Protein AF-A0A963FN62-F1 (afdb_monomer_lite)

Secondary structure (DSSP, 8-state):
--HHHHHHHHHHHHHHHHHHHHHS-HHHHS--SSTTS--HHHHHHHHHHHHHIIIIIIIS---HHHHHHHHHH--PSSPPHHHHTTPPPHHHHHHHHHHHHHHHHHHHH-HHHH-S-HHHHS-----

Structure (mmCIF, N/CA/C/O backbone):
data_AF-A0A963FN62-F1
#
_entry.id   AF-A0A963FN62-F1
#
loop_
_atom_site.group_PDB
_atom_site.id
_atom_site.type_symbol
_atom_site.label_atom_id
_atom_site.label_alt_id
_atom_site.label_comp_id
_atom_site.label_asym_id
_atom_site.label_entity_id
_atom_site.label_seq_id
_atom_site.pdbx_PDB_ins_code
_atom_site.Cartn_x
_atom_site.Cartn_y
_atom_site.Cartn_z
_atom_site.occupancy
_atom_site.B_iso_or_equiv
_atom_site.auth_seq_id
_atom_site.auth_comp_id
_atom_site.auth_asym_id
_atom_site.auth_atom_id
_atom_site.pdbx_PDB_model_num
ATOM 1 N N . MET A 1 1 ? -20.343 11.956 6.018 1.00 52.88 1 MET A N 1
ATOM 2 C CA . MET A 1 1 ? -20.27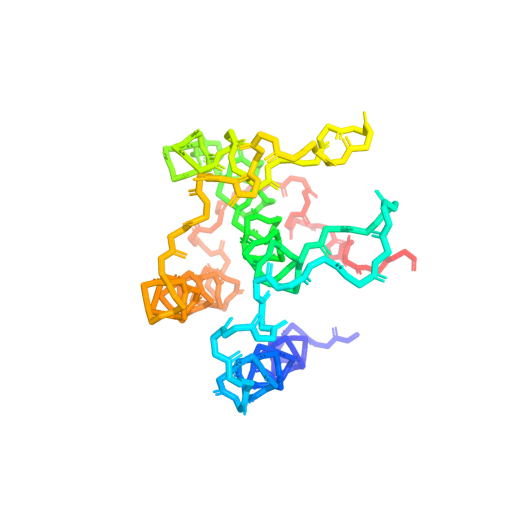4 10.638 5.350 1.00 52.88 1 MET A CA 1
ATOM 3 C C . MET A 1 1 ? -20.405 9.544 6.394 1.00 52.88 1 MET A C 1
ATOM 5 O O . MET A 1 1 ? -19.915 9.733 7.499 1.00 52.88 1 MET A O 1
ATOM 9 N N . ASN A 1 2 ? -21.115 8.456 6.087 1.00 68.31 2 ASN A N 1
ATOM 10 C CA . ASN A 1 2 ? -21.238 7.308 6.990 1.00 68.31 2 ASN A CA 1
ATOM 11 C C . ASN A 1 2 ? -19.991 6.413 6.846 1.00 68.31 2 ASN A C 1
ATOM 13 O O . ASN A 1 2 ? -19.493 6.259 5.732 1.00 68.31 2 ASN A O 1
ATOM 17 N N . ASN A 1 3 ? -19.502 5.810 7.934 1.00 78.69 3 ASN A N 1
ATOM 18 C CA . ASN A 1 3 ? -18.282 4.984 7.935 1.00 78.69 3 ASN A CA 1
ATOM 19 C C . ASN A 1 3 ? -18.375 3.819 6.925 1.00 78.69 3 ASN A C 1
ATOM 21 O O . ASN A 1 3 ? -17.417 3.485 6.240 1.00 78.69 3 ASN A O 1
ATOM 25 N N . HIS A 1 4 ? -19.579 3.270 6.745 1.00 84.00 4 HIS A N 1
ATOM 26 C CA . HIS A 1 4 ? -19.845 2.228 5.752 1.00 84.00 4 HIS A CA 1
ATOM 27 C C . HIS A 1 4 ? -19.672 2.700 4.295 1.00 84.00 4 HIS A C 1
ATOM 29 O O . HIS A 1 4 ? -19.193 1.941 3.460 1.00 84.00 4 HIS A O 1
ATOM 35 N N . THR A 1 5 ? -20.018 3.955 3.988 1.00 89.31 5 THR A N 1
ATOM 36 C CA . THR A 1 5 ? -19.834 4.528 2.644 1.00 89.31 5 THR A CA 1
ATOM 37 C C . THR A 1 5 ? -18.350 4.686 2.320 1.00 89.31 5 THR A C 1
ATOM 39 O O . THR A 1 5 ? -17.925 4.291 1.243 1.00 89.31 5 THR A O 1
ATOM 42 N N . LEU A 1 6 ? -17.557 5.177 3.278 1.00 89.88 6 LEU A N 1
ATOM 43 C CA . LEU A 1 6 ? -16.103 5.310 3.134 1.00 89.88 6 LEU A CA 1
ATOM 44 C C . LEU A 1 6 ? -15.408 3.957 2.930 1.00 89.88 6 LEU A C 1
ATOM 46 O O . LEU A 1 6 ? -14.514 3.845 2.098 1.00 89.88 6 LEU A O 1
ATOM 50 N N . LEU A 1 7 ? -15.838 2.921 3.656 1.00 92.50 7 LEU A N 1
ATOM 51 C CA . LEU A 1 7 ? -15.322 1.560 3.478 1.00 92.50 7 LEU A CA 1
ATOM 52 C C . LEU A 1 7 ? -15.627 1.004 2.084 1.00 92.50 7 LEU A C 1
ATOM 54 O O . LEU A 1 7 ? -14.759 0.393 1.464 1.00 92.50 7 LEU A O 1
ATOM 58 N N . ALA A 1 8 ? -16.842 1.235 1.579 1.00 93.88 8 ALA A N 1
ATOM 59 C CA . ALA A 1 8 ? -17.214 0.826 0.229 1.00 93.88 8 ALA A CA 1
ATOM 60 C C . ALA A 1 8 ? -1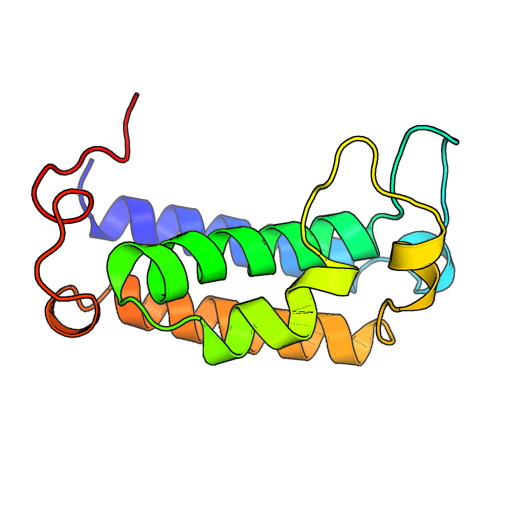6.395 1.576 -0.837 1.00 93.88 8 ALA A C 1
ATOM 62 O O . ALA A 1 8 ? -15.913 0.965 -1.786 1.00 93.88 8 ALA A O 1
ATOM 63 N N . GLU A 1 9 ? -16.192 2.885 -0.666 1.00 95.38 9 GLU A N 1
ATOM 64 C CA . GLU A 1 9 ? -15.352 3.697 -1.555 1.00 95.38 9 GLU A CA 1
ATOM 65 C C . GLU A 1 9 ? -13.895 3.219 -1.563 1.00 95.38 9 GLU A C 1
ATOM 67 O O . GLU A 1 9 ? -13.317 3.050 -2.636 1.00 95.38 9 GLU A O 1
ATOM 72 N N . LEU A 1 10 ? -13.317 2.938 -0.391 1.00 95.50 10 LEU A N 1
ATOM 73 C CA . LEU A 1 10 ? -11.957 2.410 -0.279 1.00 95.50 10 LEU A CA 1
ATOM 74 C C . LEU A 1 10 ? -11.825 1.040 -0.957 1.00 95.50 10 LEU A C 1
ATOM 76 O O . LEU A 1 10 ? -10.912 0.843 -1.755 1.00 95.50 10 LEU A O 1
ATOM 80 N N . SER A 1 11 ? -12.772 0.128 -0.714 1.00 96.75 11 SER A N 1
ATOM 81 C CA . SER A 1 11 ? -12.789 -1.192 -1.355 1.00 96.75 11 SER A CA 1
ATOM 82 C C . SER A 1 11 ? -12.884 -1.091 -2.884 1.00 96.75 11 SER A C 1
ATOM 84 O O . SER A 1 11 ? -12.175 -1.802 -3.596 1.00 96.75 11 SER A O 1
ATOM 86 N N . ASN A 1 12 ? -13.681 -0.155 -3.410 1.00 97.69 12 ASN A N 1
ATOM 87 C CA . ASN A 1 12 ? -13.741 0.104 -4.850 1.00 97.69 12 ASN A CA 1
ATOM 88 C C . ASN A 1 12 ? -12.399 0.624 -5.394 1.00 97.69 12 ASN A C 1
ATOM 90 O O . ASN A 1 12 ? -11.956 0.189 -6.456 1.00 97.69 12 ASN A O 1
ATOM 94 N N . ILE A 1 13 ? -11.724 1.523 -4.668 1.00 96.88 13 ILE A N 1
ATOM 95 C CA . ILE A 1 13 ? -10.396 2.030 -5.053 1.00 96.88 13 ILE A CA 1
A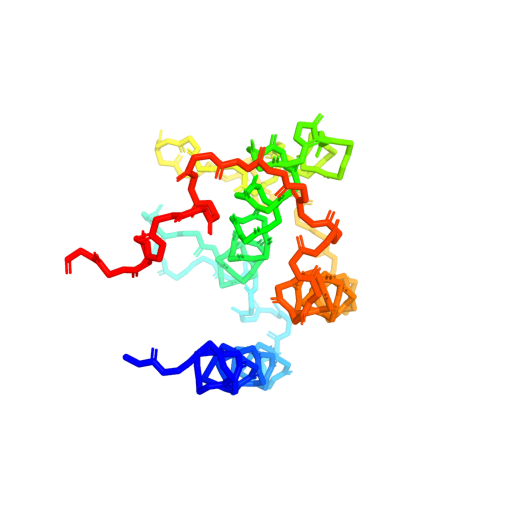TOM 96 C C . ILE A 1 13 ? -9.362 0.897 -5.067 1.00 96.88 13 ILE A C 1
ATOM 98 O O . ILE A 1 13 ? -8.585 0.805 -6.018 1.00 96.88 13 ILE A O 1
ATOM 102 N N . HIS A 1 14 ? -9.369 0.014 -4.064 1.00 97.69 14 HIS A N 1
ATOM 103 C CA . HIS A 1 14 ? -8.521 -1.183 -4.034 1.00 97.69 14 HIS A CA 1
ATOM 104 C C . HIS A 1 14 ? -8.750 -2.067 -5.259 1.00 97.69 14 HIS A C 1
ATOM 106 O O . HIS A 1 14 ? -7.795 -2.409 -5.952 1.00 97.69 14 HIS A O 1
ATOM 112 N N . GLN A 1 15 ? -10.010 -2.366 -5.592 1.00 97.75 15 GLN A N 1
ATOM 113 C CA . GLN A 1 15 ? -10.352 -3.158 -6.778 1.00 97.75 15 GLN A CA 1
ATOM 114 C C . GLN A 1 15 ? -9.838 -2.511 -8.068 1.00 97.75 15 GLN A C 1
ATOM 116 O O . GLN A 1 15 ? -9.220 -3.191 -8.886 1.00 97.75 15 GLN A O 1
ATOM 121 N N . MET A 1 16 ? -10.033 -1.201 -8.236 1.00 97.75 16 MET A N 1
ATOM 122 C CA . MET A 1 16 ? -9.540 -0.465 -9.404 1.00 97.75 16 MET A CA 1
ATOM 123 C C . MET A 1 16 ? -8.007 -0.483 -9.495 1.00 97.75 16 MET A C 1
ATOM 125 O O . MET A 1 16 ? -7.462 -0.686 -10.579 1.00 97.75 16 MET A O 1
ATOM 129 N N . LEU A 1 17 ? -7.307 -0.294 -8.370 1.00 96.81 17 LEU A N 1
ATOM 130 C CA . LEU A 1 17 ? -5.843 -0.366 -8.297 1.00 96.81 17 LEU A CA 1
ATOM 131 C C . LEU A 1 17 ? -5.329 -1.754 -8.686 1.00 96.81 17 LEU A C 1
ATOM 133 O O . LEU A 1 17 ? -4.396 -1.858 -9.482 1.00 96.81 17 LEU A O 1
ATOM 137 N N . ASN A 1 18 ? -5.951 -2.807 -8.155 1.00 97.75 18 ASN A N 1
ATOM 138 C CA . ASN A 1 18 ? -5.558 -4.186 -8.423 1.00 97.75 18 ASN A CA 1
ATOM 139 C C . ASN A 1 18 ? -5.805 -4.551 -9.886 1.00 97.75 18 ASN A C 1
ATOM 141 O O . ASN A 1 18 ? -4.893 -5.046 -10.532 1.00 97.75 18 ASN A O 1
ATOM 145 N N . GLN A 1 19 ? -6.979 -4.227 -10.437 1.00 97.56 19 GLN A N 1
ATOM 146 C CA . GLN A 1 19 ? -7.295 -4.471 -11.848 1.00 97.56 19 GLN A CA 1
ATOM 147 C C . GLN A 1 19 ? -6.329 -3.741 -12.784 1.00 97.56 19 GLN A C 1
ATOM 149 O O . GLN A 1 19 ? -5.840 -4.322 -13.754 1.00 97.56 19 GLN A O 1
ATOM 154 N N . LEU A 1 20 ? -6.019 -2.474 -12.483 1.00 96.06 20 LEU A N 1
ATOM 155 C CA . LEU A 1 20 ? -5.039 -1.711 -13.247 1.00 96.06 20 LEU A CA 1
ATOM 156 C C . LEU A 1 20 ? -3.679 -2.411 -13.217 1.00 96.06 20 LEU A C 1
ATOM 158 O O . LEU A 1 20 ? -3.105 -2.660 -14.274 1.00 96.06 20 LEU A O 1
ATOM 162 N N . PHE A 1 21 ? -3.175 -2.751 -12.030 1.00 97.00 21 PHE A N 1
ATOM 163 C CA . PHE A 1 21 ? -1.851 -3.350 -11.884 1.00 97.00 21 PHE A CA 1
ATOM 164 C C . PHE A 1 21 ? -1.771 -4.761 -12.485 1.00 97.00 21 PHE A C 1
ATOM 166 O O . PHE A 1 21 ? -0.812 -5.092 -13.184 1.00 97.00 21 PHE A O 1
ATOM 173 N N . GLU A 1 22 ? -2.801 -5.577 -12.277 1.00 97.19 22 GLU A N 1
ATOM 174 C CA . GLU A 1 22 ? -2.928 -6.926 -12.823 1.00 97.19 22 GLU A CA 1
ATOM 175 C C . GLU A 1 22 ? -2.950 -6.916 -14.356 1.00 97.19 22 GLU A C 1
ATOM 177 O O . GLU A 1 22 ? -2.289 -7.749 -14.975 1.00 97.19 22 GLU A O 1
ATOM 182 N N . SER A 1 23 ? -3.607 -5.932 -14.978 1.00 96.81 23 SER A N 1
ATOM 183 C CA . SER A 1 23 ? -3.690 -5.827 -16.442 1.00 96.81 23 SER A CA 1
ATOM 184 C C . SER A 1 23 ? -2.358 -5.510 -17.139 1.00 96.81 23 SER A C 1
ATOM 186 O O . SER A 1 23 ? -2.229 -5.727 -18.345 1.00 96.81 23 SER A O 1
ATOM 188 N N . LEU A 1 24 ? -1.357 -5.006 -16.408 1.00 95.75 24 LEU A N 1
ATOM 189 C CA . LEU A 1 24 ? -0.077 -4.597 -16.987 1.00 95.75 24 LEU A CA 1
ATOM 190 C C . LEU A 1 24 ? 0.856 -5.795 -17.216 1.00 95.75 24 LEU A C 1
ATOM 192 O O . LEU A 1 24 ? 1.018 -6.628 -16.319 1.00 95.75 24 LEU A O 1
ATOM 196 N N . PRO A 1 25 ? 1.575 -5.866 -18.348 1.00 96.69 25 PRO A N 1
ATOM 197 C CA . PRO A 1 25 ? 2.739 -6.738 -18.462 1.00 96.69 25 PRO A CA 1
ATOM 198 C C . PRO A 1 25 ? 3.759 -6.432 -17.356 1.00 96.69 25 PRO A C 1
ATOM 200 O O . PRO A 1 25 ? 3.994 -5.269 -17.028 1.00 96.69 25 PRO A O 1
ATOM 203 N N . GLU A 1 26 ? 4.408 -7.458 -16.796 1.00 95.50 26 GLU A N 1
ATOM 204 C CA . GLU A 1 26 ? 5.393 -7.263 -15.717 1.00 95.50 26 GLU A CA 1
ATOM 205 C C . GLU A 1 26 ? 6.526 -6.322 -16.146 1.00 95.50 26 GLU A C 1
ATOM 207 O O . GLU A 1 26 ? 6.897 -5.416 -15.408 1.00 95.50 26 GLU A O 1
ATOM 212 N N . VAL A 1 27 ? 7.003 -6.431 -17.386 1.00 95.25 27 VAL A N 1
ATOM 213 C CA . VAL A 1 27 ? 8.018 -5.508 -17.915 1.00 95.25 27 VAL A CA 1
ATOM 214 C C . VAL A 1 27 ? 7.592 -4.037 -17.819 1.00 95.25 27 VAL A C 1
ATOM 216 O O . VAL A 1 27 ? 8.417 -3.187 -17.488 1.00 95.25 27 VAL A O 1
ATOM 219 N N . ASP A 1 28 ? 6.313 -3.731 -18.037 1.00 95.94 28 ASP A N 1
ATOM 220 C CA . ASP A 1 28 ? 5.794 -2.363 -18.003 1.00 95.94 28 ASP A CA 1
ATOM 221 C C . ASP A 1 28 ? 5.543 -1.883 -16.573 1.00 95.94 28 ASP A C 1
ATOM 223 O O . ASP A 1 28 ? 5.766 -0.709 -16.272 1.00 95.94 28 ASP A O 1
ATOM 227 N N . ALA A 1 29 ? 5.147 -2.788 -15.673 1.00 95.19 29 ALA A N 1
ATOM 228 C CA . ALA A 1 29 ? 4.961 -2.488 -14.256 1.00 95.19 29 ALA A CA 1
ATOM 229 C C . ALA A 1 29 ? 6.277 -2.086 -13.558 1.00 95.19 29 ALA A C 1
ATOM 231 O O . ALA A 1 29 ? 6.266 -1.243 -12.658 1.00 95.19 29 ALA A O 1
ATOM 232 N N . TYR A 1 30 ? 7.411 -2.642 -13.995 1.00 94.88 30 TYR A N 1
ATOM 233 C CA . TYR A 1 30 ? 8.736 -2.415 -13.396 1.00 94.88 30 TYR A CA 1
ATOM 234 C C . TYR A 1 30 ? 9.588 -1.415 -14.188 1.00 94.88 30 TYR A C 1
ATOM 236 O O . TYR A 1 30 ? 10.701 -1.067 -13.781 1.00 94.88 30 TYR A O 1
ATOM 244 N N . ARG A 1 31 ? 9.068 -0.900 -15.307 1.00 92.69 31 ARG A N 1
ATOM 245 C CA . ARG A 1 31 ? 9.754 0.097 -16.126 1.00 92.69 31 ARG A CA 1
ATOM 246 C C . ARG A 1 31 ? 9.709 1.478 -15.479 1.00 92.69 31 ARG A C 1
ATOM 248 O O . ARG A 1 31 ? 8.659 1.977 -15.083 1.00 92.69 31 ARG A O 1
ATOM 255 N N . CYS A 1 32 ? 10.859 2.144 -15.461 1.00 90.81 32 CYS A N 1
ATOM 256 C CA . CYS A 1 32 ? 10.958 3.557 -15.101 1.00 90.81 32 CYS A CA 1
ATOM 257 C C . CYS A 1 32 ? 10.797 4.412 -16.364 1.00 90.81 32 CYS A C 1
ATOM 259 O O . CYS A 1 32 ? 11.688 4.444 -17.213 1.00 90.81 32 CYS A O 1
ATOM 261 N N . TYR A 1 33 ? 9.652 5.083 -16.506 1.00 88.00 33 TYR A N 1
ATOM 262 C CA . TYR A 1 33 ? 9.343 5.912 -17.681 1.00 88.00 33 TYR A CA 1
ATOM 263 C C . TYR A 1 33 ? 9.991 7.300 -17.639 1.00 88.00 33 TYR A C 1
ATOM 265 O O . TYR A 1 33 ? 10.203 7.910 -18.685 1.00 88.00 33 TYR A O 1
ATOM 273 N N . HIS A 1 34 ? 10.322 7.797 -16.446 1.00 88.06 34 HIS A N 1
ATOM 274 C CA . HIS A 1 34 ? 10.994 9.078 -16.258 1.00 88.06 34 HIS A CA 1
ATOM 275 C C . HIS A 1 34 ? 11.980 8.984 -15.083 1.00 88.06 34 HIS A C 1
ATOM 277 O O . HIS A 1 34 ? 11.624 8.384 -14.071 1.00 88.06 34 HIS A O 1
ATOM 283 N N . PRO A 1 35 ? 13.181 9.593 -15.149 1.00 83.44 35 PRO A N 1
ATOM 284 C CA . PRO A 1 35 ? 14.185 9.501 -14.080 1.00 83.44 35 PRO A CA 1
ATOM 285 C C . PRO A 1 35 ? 13.727 10.012 -12.707 1.00 83.44 35 PRO A C 1
ATOM 287 O O . PRO A 1 35 ? 14.303 9.638 -11.692 1.00 83.44 35 PRO A O 1
ATOM 290 N N . SER A 1 36 ? 12.711 10.879 -12.670 1.00 83.94 36 SER A N 1
ATOM 291 C CA . SER A 1 36 ? 12.136 11.407 -11.424 1.00 83.94 36 SER A CA 1
ATOM 292 C C . SER A 1 36 ? 10.961 10.588 -10.880 1.00 83.94 36 SER A C 1
ATOM 294 O O . SER A 1 36 ? 10.379 10.981 -9.872 1.00 83.94 36 SER A O 1
ATOM 296 N N . LEU A 1 37 ? 10.553 9.524 -11.575 1.00 86.62 37 LEU A N 1
ATOM 297 C CA . LEU A 1 37 ? 9.421 8.685 -11.198 1.00 86.62 37 LEU A CA 1
ATOM 298 C C . LEU A 1 37 ? 9.914 7.289 -10.835 1.00 86.62 37 LEU A C 1
ATOM 300 O O . LEU A 1 37 ? 10.794 6.733 -11.491 1.00 86.62 37 LEU A O 1
ATOM 304 N N . ALA A 1 38 ? 9.305 6.719 -9.803 1.00 90.94 38 ALA A N 1
ATOM 305 C CA . ALA A 1 38 ? 9.466 5.309 -9.497 1.00 90.94 38 ALA A CA 1
ATOM 306 C C . ALA A 1 38 ? 8.704 4.453 -10.537 1.00 90.94 38 ALA A C 1
ATOM 308 O O . ALA A 1 38 ? 7.816 4.965 -11.228 1.00 90.94 38 ALA A O 1
ATOM 309 N N . PRO A 1 39 ? 9.018 3.156 -10.682 1.00 93.75 39 PRO A N 1
ATOM 310 C CA . PRO A 1 39 ? 8.195 2.261 -11.488 1.00 93.75 39 PRO A CA 1
ATOM 311 C C . PRO A 1 39 ? 6.795 2.108 -10.871 1.00 93.75 39 PRO A C 1
ATOM 313 O O . PRO A 1 39 ? 6.611 2.292 -9.664 1.00 93.75 39 PRO A O 1
ATOM 316 N N . LEU A 1 40 ? 5.803 1.733 -11.683 1.00 94.62 40 LEU A N 1
ATOM 317 C CA . LEU A 1 40 ? 4.416 1.567 -11.224 1.00 94.62 40 LEU A CA 1
ATOM 318 C C . LEU A 1 40 ? 4.296 0.551 -10.082 1.00 94.62 40 LEU A C 1
ATOM 320 O O . LEU A 1 40 ? 3.565 0.802 -9.127 1.00 94.62 40 LEU A O 1
ATOM 324 N N . ALA A 1 41 ? 5.070 -0.536 -10.129 1.00 96.00 41 ALA A N 1
ATOM 325 C CA . ALA A 1 41 ? 5.148 -1.528 -9.057 1.00 96.00 41 ALA A CA 1
ATOM 326 C C . ALA A 1 41 ? 5.545 -0.909 -7.708 1.00 96.00 41 ALA A C 1
ATOM 328 O O . ALA A 1 41 ? 5.002 -1.275 -6.667 1.00 96.00 41 ALA A O 1
ATOM 329 N N . TRP A 1 42 ? 6.434 0.088 -7.708 1.00 95.31 42 TRP A N 1
ATOM 330 C CA . TRP A 1 42 ? 6.790 0.784 -6.476 1.00 95.31 42 TRP A CA 1
ATOM 331 C C . TRP A 1 42 ? 5.621 1.603 -5.933 1.00 95.31 42 TRP A C 1
ATOM 333 O O . TRP A 1 42 ? 5.328 1.509 -4.747 1.00 95.31 42 TRP A O 1
ATOM 343 N N . TYR A 1 43 ? 4.923 2.366 -6.780 1.00 94.50 43 TYR A N 1
ATOM 344 C CA . TYR A 1 43 ? 3.766 3.160 -6.345 1.00 94.50 43 TYR A CA 1
ATOM 345 C C . TYR A 1 43 ? 2.615 2.287 -5.847 1.00 94.50 43 TYR A C 1
ATOM 347 O O . TYR A 1 43 ? 1.987 2.614 -4.840 1.00 94.50 43 TYR A O 1
ATOM 355 N N . TYR A 1 44 ? 2.379 1.160 -6.517 1.00 96.44 44 TYR A N 1
ATOM 356 C CA . TYR A 1 44 ? 1.390 0.177 -6.099 1.00 96.44 44 TYR A CA 1
ATOM 357 C C . TYR A 1 44 ? 1.713 -0.356 -4.698 1.00 96.44 44 TYR A C 1
ATOM 359 O O . TYR A 1 44 ? 0.910 -0.192 -3.780 1.00 96.44 44 TYR A O 1
ATOM 367 N N . GLY A 1 45 ? 2.927 -0.865 -4.472 1.00 95.88 45 GLY A N 1
ATOM 368 C CA . GLY A 1 45 ? 3.313 -1.342 -3.143 1.00 95.88 45 GLY A CA 1
ATOM 369 C C . GLY A 1 45 ? 3.397 -0.234 -2.083 1.00 95.88 45 GLY A C 1
ATOM 370 O O . GLY A 1 45 ? 3.019 -0.445 -0.932 1.00 95.88 45 GLY A O 1
ATOM 371 N N . HIS A 1 46 ? 3.802 0.978 -2.471 1.00 95.06 46 HIS A N 1
ATOM 372 C CA . HIS A 1 46 ? 3.823 2.149 -1.593 1.00 95.06 46 HIS A CA 1
ATOM 373 C C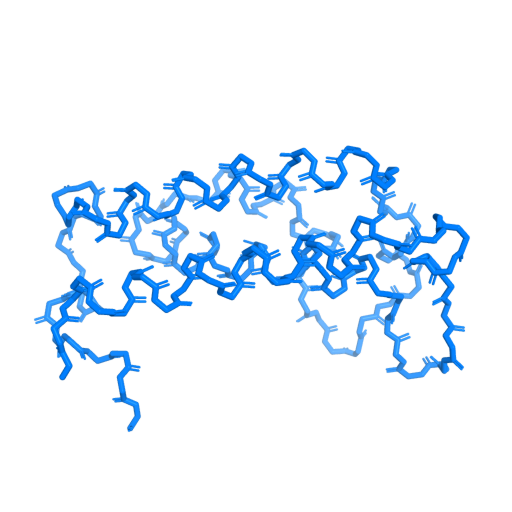 . HIS A 1 46 ? 2.430 2.505 -1.066 1.00 95.06 46 HIS A C 1
ATOM 375 O O . HIS A 1 46 ? 2.297 2.853 0.106 1.00 95.06 46 HIS A O 1
ATOM 381 N N . SER A 1 47 ? 1.387 2.375 -1.892 1.00 95.12 47 SER A N 1
ATOM 382 C CA . SER A 1 47 ? 0.013 2.627 -1.447 1.00 95.12 47 SER A CA 1
ATOM 383 C C . SER A 1 47 ? -0.425 1.661 -0.337 1.00 95.12 47 SER A C 1
ATOM 385 O O . SER A 1 47 ? -0.967 2.102 0.676 1.00 95.12 47 SER A O 1
ATOM 387 N N . MET A 1 48 ? -0.070 0.376 -0.453 1.00 95.56 48 MET A N 1
ATOM 388 C CA . MET A 1 48 ? -0.349 -0.644 0.568 1.00 95.56 48 MET A CA 1
ATOM 389 C C . MET A 1 48 ? 0.466 -0.415 1.842 1.00 95.56 48 MET A C 1
ATOM 391 O O . MET A 1 48 ? -0.047 -0.536 2.957 1.00 95.56 48 MET A O 1
ATOM 395 N N . TYR A 1 49 ? 1.739 -0.037 1.680 1.00 95.94 49 TYR A N 1
ATOM 396 C CA . TYR A 1 49 ? 2.606 0.345 2.791 1.00 95.94 49 TYR A CA 1
ATOM 397 C C . TYR A 1 49 ? 2.027 1.526 3.572 1.00 95.94 49 TYR A C 1
ATOM 399 O O . TYR A 1 49 ? 1.994 1.472 4.797 1.00 95.94 49 TYR A O 1
ATOM 407 N N . LEU A 1 50 ? 1.555 2.575 2.890 1.00 95.44 50 LEU A N 1
ATOM 408 C CA . LEU A 1 50 ? 0.998 3.761 3.542 1.00 95.44 50 LEU A CA 1
ATOM 409 C C . LEU A 1 50 ? -0.257 3.442 4.350 1.00 95.44 50 LEU A C 1
ATOM 411 O O . LEU A 1 50 ? -0.375 3.890 5.489 1.00 95.44 50 LEU A O 1
ATOM 415 N N . GLU A 1 51 ? -1.183 2.676 3.778 1.00 95.25 51 GLU A N 1
ATOM 416 C CA . GLU A 1 51 ? -2.405 2.280 4.479 1.00 95.25 51 GLU A CA 1
ATOM 417 C C . GLU A 1 51 ? -2.076 1.470 5.739 1.00 95.25 51 GLU A C 1
ATOM 419 O O . GLU A 1 51 ? -2.524 1.793 6.840 1.00 95.25 51 GLU A O 1
ATOM 424 N N . THR A 1 52 ? -1.182 0.492 5.596 1.00 95.38 52 THR A N 1
ATOM 425 C CA . THR A 1 52 ? -0.736 -0.367 6.698 1.00 95.38 52 THR A CA 1
ATOM 426 C C . THR A 1 52 ? 0.043 0.417 7.760 1.00 95.38 52 THR A C 1
ATOM 428 O O . THR A 1 52 ? -0.140 0.184 8.952 1.00 95.38 52 THR A O 1
ATOM 431 N N . TYR A 1 53 ? 0.871 1.384 7.354 1.00 95.69 53 TYR A N 1
ATOM 432 C CA . TYR A 1 53 ? 1.606 2.280 8.248 1.00 95.69 53 TYR A CA 1
ATOM 433 C C . TYR A 1 53 ? 0.665 3.067 9.159 1.00 95.69 53 TYR A C 1
ATOM 435 O O . TYR A 1 53 ? 0.838 3.075 10.376 1.00 95.69 53 TYR A O 1
ATOM 443 N N . TRP A 1 54 ? -0.372 3.693 8.603 1.00 93.62 54 TRP A N 1
ATOM 444 C CA . TRP A 1 54 ? -1.292 4.480 9.420 1.00 93.62 54 TRP A CA 1
ATOM 445 C C . TRP A 1 54 ? -2.149 3.615 10.343 1.00 93.62 54 TRP A C 1
ATOM 447 O O . TRP A 1 54 ? -2.385 3.998 11.489 1.00 93.62 54 TRP A O 1
ATOM 457 N N . LEU A 1 55 ? -2.602 2.452 9.874 1.00 92.75 55 LEU A N 1
ATOM 458 C CA . LEU A 1 55 ? -3.486 1.595 10.663 1.00 92.75 55 LEU A CA 1
ATOM 459 C C . LEU A 1 55 ? -2.741 0.790 11.723 1.00 92.75 55 LEU A C 1
ATOM 461 O O . LEU A 1 55 ? -3.164 0.767 12.875 1.00 92.75 55 LEU A O 1
ATOM 465 N N . ARG A 1 56 ? -1.645 0.129 11.358 1.00 93.31 56 ARG A N 1
ATOM 466 C CA . ARG A 1 56 ? -0.939 -0.773 12.272 1.00 93.31 56 ARG A CA 1
ATOM 467 C C . ARG A 1 56 ? 0.117 -0.033 13.070 1.00 93.31 56 ARG A C 1
ATOM 469 O O . ARG A 1 56 ? 0.052 0.004 14.293 1.00 93.31 56 ARG A O 1
ATOM 476 N N . GLU A 1 57 ? 1.048 0.628 12.396 1.00 94.62 57 GLU A N 1
ATOM 477 C CA . GLU A 1 57 ? 2.174 1.250 13.089 1.00 94.62 57 GLU A CA 1
ATOM 478 C C . GLU A 1 57 ? 1.750 2.486 13.885 1.00 94.62 57 GLU A C 1
ATOM 480 O O . GLU A 1 57 ? 2.120 2.617 15.047 1.00 94.62 57 GLU A O 1
ATOM 485 N N . VAL A 1 58 ? 0.950 3.379 13.299 1.00 92.62 58 VAL A N 1
ATOM 486 C CA . VAL A 1 58 ? 0.565 4.622 13.984 1.00 92.62 58 VAL A CA 1
ATOM 487 C C . VAL A 1 58 ? -0.588 4.401 14.958 1.00 92.62 58 VAL A C 1
ATOM 489 O O . VAL A 1 58 ? -0.485 4.796 16.115 1.00 92.62 58 VAL A O 1
ATOM 492 N N . VAL A 1 59 ? -1.692 3.799 14.510 1.00 91.31 59 VAL A N 1
ATOM 493 C CA . VAL A 1 59 ? -2.889 3.644 15.352 1.00 91.31 59 VAL A CA 1
ATOM 494 C C . VAL A 1 59 ? -2.752 2.489 16.348 1.00 91.31 59 VAL A C 1
ATOM 496 O O . VAL A 1 59 ? -3.118 2.664 17.508 1.00 91.31 59 VAL A O 1
ATOM 499 N N . GLN A 1 60 ? -2.211 1.337 15.937 1.00 91.06 60 GLN A N 1
ATOM 500 C CA . GLN A 1 60 ? -2.092 0.153 16.805 1.00 91.06 60 GLN A CA 1
ATOM 501 C C . GLN A 1 60 ? -0.721 0.013 17.491 1.00 91.06 60 GLN A C 1
ATOM 503 O O . GLN A 1 60 ? -0.557 -0.900 18.299 1.00 91.06 60 GLN A O 1
ATOM 508 N N . ALA A 1 61 ? 0.247 0.892 17.201 1.00 92.44 61 ALA A N 1
ATOM 509 C CA . ALA A 1 61 ? 1.631 0.773 17.673 1.00 92.44 61 ALA A CA 1
ATOM 510 C C . ALA A 1 61 ? 2.295 -0.578 17.316 1.00 92.44 61 ALA A C 1
ATOM 512 O O . ALA A 1 61 ? 3.150 -1.069 18.052 1.00 92.44 61 ALA A O 1
ATOM 513 N N . ASP A 1 62 ? 1.906 -1.172 16.182 1.00 93.56 62 ASP A N 1
ATOM 514 C CA . ASP A 1 62 ? 2.429 -2.436 15.652 1.00 93.56 62 ASP A CA 1
ATOM 515 C C . ASP A 1 62 ? 3.218 -2.199 14.347 1.00 93.56 62 ASP A C 1
ATOM 517 O O . ASP A 1 62 ? 2.615 -2.094 13.272 1.00 93.56 62 ASP A O 1
ATOM 521 N N . PRO A 1 63 ? 4.559 -2.103 14.416 1.00 93.69 63 PRO A N 1
ATOM 522 C CA . PRO A 1 63 ? 5.398 -1.850 13.252 1.00 93.69 63 PRO A CA 1
ATOM 523 C C . PRO A 1 63 ? 5.889 -3.123 12.537 1.00 93.69 63 PRO A C 1
ATOM 525 O O . PRO A 1 63 ? 6.603 -3.001 11.544 1.00 93.69 63 PRO A O 1
ATOM 528 N N . ASP A 1 64 ? 5.554 -4.340 12.998 1.00 93.62 64 ASP A N 1
ATOM 529 C CA . ASP A 1 64 ? 6.222 -5.581 12.547 1.00 93.62 64 ASP A CA 1
ATOM 530 C C . ASP A 1 64 ? 6.170 -5.769 11.021 1.00 93.62 64 ASP A C 1
ATOM 532 O O . ASP A 1 64 ? 7.169 -6.093 10.376 1.00 93.62 64 ASP A O 1
ATOM 536 N N . MET A 1 65 ? 5.010 -5.511 10.413 1.00 90.25 65 MET A N 1
ATOM 537 C CA . MET A 1 65 ? 4.844 -5.624 8.962 1.00 90.25 65 MET A CA 1
ATOM 538 C C . MET A 1 65 ? 5.531 -4.472 8.216 1.00 90.25 65 MET A C 1
ATOM 540 O O . MET A 1 65 ? 6.199 -4.687 7.202 1.00 90.25 65 MET A O 1
ATOM 544 N N . THR A 1 66 ? 5.368 -3.239 8.697 1.00 93.94 66 THR A N 1
ATOM 545 C CA . THR A 1 66 ? 5.830 -2.031 8.003 1.00 93.94 66 THR A CA 1
ATOM 546 C C . THR A 1 66 ? 7.343 -1.895 8.059 1.00 93.94 66 THR A C 1
ATOM 548 O O . THR A 1 66 ? 7.932 -1.489 7.063 1.00 93.94 66 THR A O 1
ATOM 551 N N . GLU A 1 67 ? 7.997 -2.300 9.150 1.00 95.31 67 GLU A N 1
ATOM 552 C CA . GLU A 1 67 ? 9.458 -2.313 9.278 1.00 95.31 67 GLU A CA 1
ATOM 553 C C . GLU A 1 67 ? 10.138 -3.198 8.237 1.00 95.31 67 GLU A C 1
ATOM 555 O O . GLU A 1 67 ? 11.122 -2.774 7.628 1.00 95.31 67 GLU A O 1
ATOM 560 N N . ARG A 1 68 ? 9.589 -4.390 7.973 1.00 93.75 68 ARG A N 1
ATOM 561 C CA . ARG A 1 68 ? 10.160 -5.353 7.016 1.00 93.75 68 ARG A CA 1
ATOM 562 C C . ARG A 1 68 ? 10.222 -4.800 5.599 1.00 93.75 68 ARG A C 1
ATOM 564 O O . ARG A 1 68 ? 11.190 -5.035 4.880 1.00 93.75 68 ARG A O 1
ATOM 571 N N . VAL A 1 69 ? 9.194 -4.056 5.198 1.00 93.81 69 VAL A N 1
ATOM 572 C CA . VAL A 1 69 ? 9.067 -3.525 3.835 1.00 93.81 69 VAL A CA 1
ATOM 573 C C . VAL A 1 69 ? 9.449 -2.047 3.725 1.00 93.81 69 VAL A C 1
ATOM 575 O O . VAL A 1 69 ? 9.541 -1.515 2.617 1.00 93.81 69 VAL A O 1
ATOM 578 N N . ARG A 1 70 ? 9.734 -1.378 4.852 1.00 93.81 70 ARG A N 1
ATOM 579 C CA . ARG A 1 70 ? 10.169 0.025 4.918 1.00 93.81 70 ARG A CA 1
ATOM 580 C C . ARG A 1 70 ? 11.331 0.332 3.970 1.00 93.81 70 ARG A C 1
ATOM 582 O O . ARG A 1 70 ? 11.242 1.351 3.282 1.00 93.81 70 ARG A O 1
ATOM 589 N N . PRO A 1 71 ? 12.384 -0.505 3.848 1.00 92.88 71 PRO A N 1
ATOM 590 C CA . PRO A 1 71 ? 13.481 -0.229 2.917 1.00 92.88 71 PRO A CA 1
ATOM 591 C C . PRO A 1 71 ? 13.033 -0.148 1.451 1.00 92.88 71 PRO A C 1
ATOM 593 O O . PRO A 1 71 ? 13.658 0.549 0.655 1.00 92.88 71 PRO A O 1
ATOM 596 N N . ILE A 1 72 ? 11.942 -0.833 1.099 1.00 93.31 72 ILE A N 1
ATOM 597 C CA . ILE A 1 72 ? 11.401 -0.890 -0.260 1.00 93.31 72 ILE A CA 1
ATOM 598 C C . ILE A 1 72 ? 10.425 0.264 -0.478 1.00 93.31 72 ILE A C 1
ATOM 600 O O . ILE A 1 72 ? 10.586 1.030 -1.422 1.00 93.31 72 ILE A O 1
ATOM 604 N N . PHE A 1 73 ? 9.437 0.412 0.406 1.00 93.75 73 PHE A N 1
ATOM 605 C CA . PHE A 1 73 ? 8.263 1.248 0.152 1.00 93.75 73 PHE A CA 1
ATOM 606 C C . PHE A 1 73 ? 8.200 2.539 0.959 1.00 93.75 73 PHE A C 1
ATOM 608 O O . PHE A 1 73 ? 7.323 3.354 0.693 1.00 93.75 73 PHE A O 1
ATOM 615 N N . SER A 1 74 ? 9.095 2.790 1.917 1.00 90.69 74 SER A N 1
ATOM 616 C CA . SER A 1 74 ? 9.113 4.114 2.545 1.00 90.69 74 SER A CA 1
ATOM 617 C C . SER A 1 74 ? 9.591 5.173 1.552 1.00 90.69 74 SER A C 1
ATOM 619 O O . SER A 1 74 ? 10.567 4.993 0.820 1.00 90.69 74 SER A O 1
ATOM 621 N N . ALA A 1 75 ? 8.884 6.297 1.513 1.00 77.50 75 ALA A N 1
ATOM 622 C CA . ALA A 1 75 ? 9.284 7.437 0.711 1.00 77.50 75 ALA A CA 1
ATOM 623 C C . ALA A 1 75 ? 10.320 8.262 1.490 1.00 77.50 75 ALA A C 1
ATOM 625 O O . ALA A 1 75 ? 9.960 9.121 2.291 1.00 77.50 75 ALA A O 1
ATOM 626 N N . ALA A 1 76 ? 11.608 8.017 1.253 1.00 66.00 76 ALA A N 1
ATOM 627 C CA . ALA A 1 76 ? 12.627 9.039 1.469 1.00 66.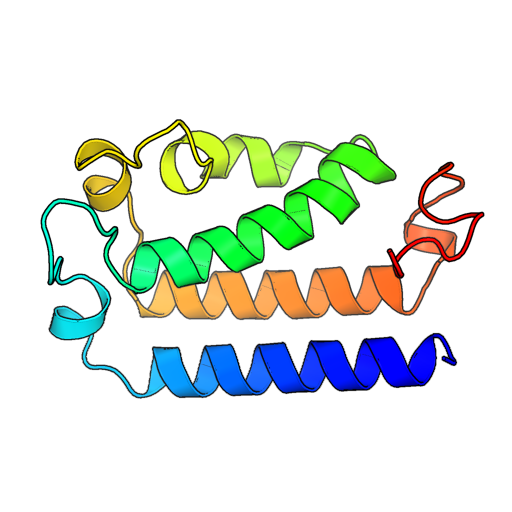00 76 ALA A CA 1
ATOM 628 C C . ALA A 1 76 ? 12.724 9.859 0.176 1.00 66.00 76 ALA A C 1
ATOM 630 O O . ALA A 1 76 ? 12.802 9.293 -0.912 1.00 66.00 76 ALA A O 1
ATOM 631 N N . ALA A 1 77 ? 12.644 11.185 0.261 1.00 66.00 77 ALA A N 1
ATOM 632 C CA . ALA A 1 77 ? 12.715 12.027 -0.927 1.00 66.00 77 ALA A CA 1
ATOM 633 C C . ALA A 1 77 ? 14.088 11.908 -1.623 1.00 66.00 77 ALA A C 1
ATOM 635 O O . ALA A 1 77 ? 15.107 11.979 -0.933 1.00 66.00 77 ALA A O 1
ATOM 636 N N . PRO A 1 78 ? 14.141 11.877 -2.968 1.00 66.81 78 PRO A N 1
ATOM 637 C CA . PRO A 1 78 ? 13.257 11.142 -3.880 1.00 66.81 78 PRO A CA 1
ATOM 638 C C . PRO A 1 78 ? 13.516 9.616 -3.820 1.00 66.81 78 PRO A C 1
ATOM 640 O O . PRO A 1 78 ? 14.645 9.213 -3.523 1.00 66.81 78 PRO A O 1
ATOM 643 N N . PRO A 1 79 ? 12.517 8.765 -4.148 1.00 69.69 79 PRO A N 1
ATOM 644 C CA . PRO A 1 79 ? 12.695 7.317 -4.156 1.00 69.69 79 PRO A CA 1
ATOM 645 C C . PRO A 1 79 ? 13.873 6.915 -5.036 1.00 69.69 79 PRO A C 1
ATOM 647 O O . PRO A 1 79 ? 14.003 7.367 -6.175 1.00 69.69 79 PRO A O 1
ATOM 650 N N . THR A 1 80 ? 14.755 6.082 -4.499 1.00 80.69 80 THR A N 1
ATOM 651 C CA . THR A 1 80 ? 16.034 5.785 -5.145 1.00 80.69 80 THR A CA 1
ATOM 652 C C . THR A 1 80 ? 15.952 4.515 -5.979 1.00 80.69 80 THR A C 1
ATOM 654 O O . THR A 1 80 ? 15.230 3.574 -5.649 1.00 80.69 80 THR A O 1
ATOM 657 N N . ALA A 1 81 ? 16.789 4.429 -7.016 1.00 82.19 81 ALA A N 1
ATOM 658 C CA . ALA A 1 81 ? 16.921 3.217 -7.822 1.00 82.19 81 ALA A CA 1
ATOM 659 C C . ALA A 1 81 ? 17.318 1.969 -7.006 1.00 82.19 81 ALA A C 1
ATOM 661 O O . ALA A 1 81 ? 17.124 0.845 -7.464 1.00 82.19 81 ALA A O 1
ATOM 662 N N . VAL A 1 82 ? 17.857 2.150 -5.794 1.00 84.31 82 VAL A N 1
ATOM 663 C CA . VAL A 1 82 ? 18.147 1.055 -4.858 1.00 84.31 82 VAL A CA 1
ATOM 664 C C . VAL A 1 82 ? 16.858 0.372 -4.400 1.00 84.31 82 VAL A C 1
ATOM 666 O O . VAL A 1 82 ? 16.815 -0.852 -4.354 1.00 84.31 82 VAL A O 1
ATOM 669 N N . GLN A 1 83 ? 15.795 1.135 -4.138 1.00 85.31 83 GLN A N 1
ATOM 670 C CA . GLN A 1 83 ? 14.511 0.596 -3.678 1.00 85.31 83 GLN A CA 1
ATOM 671 C C . GLN A 1 83 ? 13.849 -0.265 -4.753 1.00 85.31 83 GLN A C 1
ATOM 673 O O . GLN A 1 83 ? 13.290 -1.316 -4.454 1.00 85.31 83 GLN A O 1
ATOM 678 N N . TRP A 1 84 ? 13.967 0.135 -6.022 1.00 85.88 84 TRP A N 1
ATOM 679 C CA . TRP A 1 84 ? 13.368 -0.596 -7.141 1.00 85.88 84 TRP A CA 1
ATOM 680 C C . TRP A 1 84 ? 13.992 -1.982 -7.324 1.00 85.88 84 TRP A C 1
ATOM 682 O O . TRP A 1 84 ? 13.302 -2.920 -7.704 1.00 85.88 84 TRP A O 1
ATOM 692 N N . ARG A 1 85 ? 15.285 -2.136 -7.004 1.00 87.56 85 ARG A N 1
ATOM 693 C CA . ARG A 1 85 ? 15.989 -3.432 -7.061 1.00 87.56 85 ARG A CA 1
ATOM 694 C C . ARG A 1 85 ? 15.523 -4.421 -5.996 1.00 87.56 85 ARG A C 1
ATOM 696 O O . ARG A 1 85 ? 15.818 -5.604 -6.117 1.00 87.56 85 ARG A O 1
ATOM 703 N N . LEU A 1 86 ? 14.849 -3.935 -4.958 1.00 93.00 86 LEU A N 1
ATOM 704 C CA . LEU A 1 86 ? 14.301 -4.753 -3.881 1.00 93.00 86 LEU A CA 1
ATOM 705 C C . LEU A 1 86 ? 12.833 -5.121 -4.122 1.00 93.00 86 LEU A C 1
ATOM 707 O O . LEU A 1 86 ? 12.256 -5.828 -3.300 1.00 93.00 86 LEU A O 1
ATOM 711 N N . LEU A 1 87 ? 12.215 -4.635 -5.207 1.00 94.00 87 LEU A N 1
ATOM 712 C CA . LEU A 1 87 ? 10.821 -4.949 -5.495 1.00 94.00 87 LEU A CA 1
ATOM 713 C C . LEU A 1 87 ? 10.656 -6.460 -5.718 1.00 94.00 87 LEU A C 1
ATOM 715 O O . LEU A 1 87 ? 11.429 -7.052 -6.477 1.00 94.00 87 LEU A O 1
ATOM 719 N N . PRO A 1 88 ? 9.648 -7.087 -5.088 1.00 94.88 88 PRO A N 1
ATOM 720 C CA . PRO A 1 88 ? 9.332 -8.485 -5.349 1.00 94.88 88 PRO A CA 1
ATOM 721 C C . PRO A 1 88 ? 8.775 -8.650 -6.775 1.00 94.88 88 PRO A C 1
ATOM 723 O O . PRO A 1 88 ? 8.388 -7.646 -7.370 1.00 94.88 88 PRO A O 1
ATOM 726 N N . PRO A 1 89 ? 8.690 -9.878 -7.320 1.00 96.00 89 PRO A N 1
ATOM 727 C CA . PRO A 1 89 ? 7.986 -10.167 -8.576 1.00 96.00 89 PRO A CA 1
ATOM 728 C C . PRO A 1 89 ? 6.521 -9.717 -8.562 1.00 96.00 89 PRO A C 1
ATOM 730 O O . PRO A 1 89 ? 5.912 -9.645 -7.488 1.00 96.00 89 PRO A O 1
ATOM 733 N N . LYS A 1 90 ? 5.942 -9.462 -9.743 1.00 96.75 90 LYS A N 1
ATOM 734 C CA . LYS A 1 90 ? 4.594 -8.877 -9.868 1.00 96.75 90 LYS A CA 1
ATOM 735 C C . LYS A 1 90 ? 3.529 -9.666 -9.104 1.00 96.75 90 LYS A C 1
ATOM 737 O O . LYS A 1 90 ? 2.761 -9.075 -8.350 1.00 96.75 90 LYS A O 1
ATOM 742 N N . ASP A 1 91 ? 3.519 -10.987 -9.257 1.00 96.81 91 ASP A N 1
ATOM 743 C CA . ASP A 1 91 ? 2.512 -11.853 -8.632 1.00 96.81 91 ASP A CA 1
ATOM 744 C C . ASP A 1 91 ? 2.635 -11.859 -7.104 1.00 96.81 91 ASP A C 1
ATOM 746 O O . ASP A 1 91 ? 1.635 -11.816 -6.391 1.00 96.81 91 ASP A O 1
ATOM 750 N N . HIS A 1 92 ? 3.865 -11.840 -6.580 1.00 97.00 92 HIS A N 1
ATOM 751 C CA . HIS A 1 92 ? 4.097 -11.725 -5.139 1.00 97.00 92 HIS A CA 1
ATOM 752 C C . HIS A 1 92 ? 3.617 -10.375 -4.605 1.00 97.00 92 HIS A C 1
ATOM 754 O O . HIS A 1 92 ? 3.044 -10.318 -3.520 1.00 97.00 92 HIS A O 1
ATOM 760 N N . LEU A 1 93 ? 3.831 -9.297 -5.365 1.00 96.88 93 LEU A N 1
ATOM 761 C CA . LEU A 1 93 ? 3.373 -7.967 -4.986 1.00 96.88 93 LEU A CA 1
ATOM 762 C C . LEU A 1 93 ? 1.842 -7.868 -4.981 1.00 96.88 93 LEU A C 1
ATOM 764 O O . LEU A 1 93 ? 1.282 -7.269 -4.067 1.00 96.88 93 LEU A O 1
ATOM 768 N N . LEU A 1 94 ? 1.181 -8.462 -5.978 1.00 97.56 94 LEU A N 1
ATOM 769 C CA . LEU A 1 94 ? -0.277 -8.500 -6.089 1.00 97.56 94 LEU A CA 1
ATOM 770 C C . LEU A 1 94 ? -0.900 -9.302 -4.939 1.00 97.56 94 LEU A C 1
ATOM 772 O O . LEU A 1 94 ? -1.800 -8.803 -4.270 1.00 97.56 94 LEU A O 1
ATOM 776 N N . ASN A 1 95 ? -0.381 -10.500 -4.657 1.00 97.44 95 ASN A N 1
ATOM 777 C CA . ASN A 1 95 ? -0.866 -11.330 -3.550 1.00 97.44 95 ASN A CA 1
ATOM 778 C C . ASN A 1 95 ? -0.700 -10.621 -2.202 1.00 97.44 95 ASN A C 1
ATOM 780 O O . ASN A 1 95 ? -1.649 -10.527 -1.430 1.00 97.44 95 ASN A O 1
ATOM 784 N N . TRP A 1 96 ? 0.481 -10.046 -1.960 1.00 96.38 96 TRP A N 1
ATOM 785 C CA . TRP A 1 96 ? 0.753 -9.279 -0.747 1.00 96.38 96 TRP A CA 1
ATOM 786 C C . TRP A 1 96 ? -0.188 -8.077 -0.587 1.00 96.38 96 TRP A C 1
ATOM 788 O O . TRP A 1 96 ? -0.674 -7.803 0.508 1.00 96.38 96 TRP A O 1
ATOM 798 N N . ALA A 1 97 ? -0.474 -7.361 -1.676 1.00 96.81 97 ALA A N 1
ATOM 799 C CA . ALA A 1 97 ? -1.390 -6.229 -1.650 1.00 96.81 97 ALA A CA 1
ATOM 800 C C . ALA A 1 97 ? -2.832 -6.653 -1.343 1.00 96.81 97 ALA A C 1
ATOM 802 O O . ALA A 1 97 ? -3.476 -6.017 -0.513 1.00 96.81 97 ALA A O 1
ATOM 803 N N . LEU A 1 98 ? -3.323 -7.732 -1.961 1.00 97.12 98 LEU A N 1
ATOM 804 C CA . LEU A 1 98 ? -4.663 -8.267 -1.702 1.00 97.12 98 LEU A CA 1
ATOM 805 C C . LEU A 1 98 ? -4.839 -8.667 -0.231 1.00 97.12 98 LEU A C 1
ATOM 807 O O . LEU A 1 98 ? -5.840 -8.301 0.384 1.00 97.12 98 LEU A O 1
ATOM 811 N N . GLU A 1 99 ? -3.849 -9.357 0.341 1.00 97.00 99 GLU A N 1
ATOM 812 C CA . GLU A 1 99 ? -3.845 -9.734 1.759 1.00 97.00 99 GLU A CA 1
ATOM 813 C C . GLU A 1 99 ? -3.897 -8.500 2.669 1.00 97.00 99 GLU A C 1
ATOM 815 O O . GLU A 1 99 ? -4.736 -8.429 3.567 1.00 97.00 99 GLU A O 1
ATOM 820 N N . LEU A 1 100 ? -3.053 -7.491 2.414 1.00 95.69 100 LEU A N 1
ATOM 821 C CA . LEU A 1 100 ? -3.028 -6.270 3.223 1.00 95.69 100 LEU A CA 1
ATOM 822 C C . LEU A 1 100 ? -4.314 -5.450 3.121 1.00 95.69 100 LEU A C 1
ATOM 824 O O . LEU A 1 100 ? -4.761 -4.900 4.126 1.00 95.69 100 LEU A O 1
ATOM 828 N N . GLN A 1 101 ? -4.907 -5.346 1.934 1.00 96.56 101 GLN A N 1
ATOM 829 C CA . GLN A 1 101 ? -6.159 -4.615 1.739 1.00 96.56 101 GLN A CA 1
ATOM 830 C C . GLN A 1 101 ? -7.308 -5.264 2.510 1.00 96.56 101 GLN A C 1
ATOM 832 O O . GLN A 1 101 ? -8.034 -4.561 3.210 1.00 96.56 101 GLN A O 1
ATOM 837 N N . ASP A 1 102 ? -7.448 -6.591 2.435 1.00 96.25 102 ASP A N 1
ATOM 838 C CA . ASP A 1 102 ? -8.477 -7.321 3.184 1.00 96.25 102 ASP A CA 1
ATOM 839 C C . ASP A 1 102 ? -8.282 -7.152 4.699 1.00 96.25 102 ASP A C 1
ATOM 841 O O . ASP A 1 102 ? -9.198 -6.777 5.437 1.00 96.25 102 ASP A O 1
ATOM 845 N N . GLU A 1 103 ? -7.039 -7.297 5.156 1.00 94.81 103 GLU A N 1
ATOM 846 C CA . GLU A 1 103 ? -6.637 -7.066 6.538 1.00 94.81 103 GLU A CA 1
ATOM 847 C C . GLU A 1 103 ? -6.950 -5.645 7.040 1.00 94.81 103 GLU A C 1
ATOM 849 O O . GLU A 1 103 ? -7.389 -5.457 8.185 1.00 94.81 103 GLU A O 1
ATOM 854 N N . ASN A 1 104 ? -6.696 -4.631 6.216 1.00 94.19 104 ASN A N 1
ATOM 855 C CA . ASN A 1 104 ? -6.915 -3.230 6.556 1.00 94.19 104 ASN A CA 1
ATOM 856 C C . ASN A 1 104 ? -8.409 -2.881 6.542 1.00 94.19 104 ASN A C 1
ATOM 858 O O . ASN A 1 104 ? -8.900 -2.259 7.490 1.00 94.19 104 ASN A O 1
ATOM 862 N N . LEU A 1 105 ? -9.160 -3.356 5.543 1.00 94.50 105 LEU A N 1
ATOM 863 C CA . LEU A 1 105 ? -10.616 -3.217 5.478 1.00 94.50 105 LEU A CA 1
ATOM 864 C C . LEU A 1 105 ? -11.293 -3.892 6.674 1.00 94.50 105 LEU A C 1
ATOM 866 O O . LEU A 1 105 ? -12.170 -3.287 7.293 1.00 94.50 105 LEU A O 1
ATOM 870 N N . MET A 1 106 ? -10.855 -5.093 7.065 1.00 93.50 106 MET A N 1
ATOM 871 C CA . MET A 1 106 ? -11.365 -5.783 8.252 1.00 93.50 106 MET A CA 1
ATOM 872 C C . MET A 1 106 ? -11.149 -4.950 9.523 1.00 93.50 106 MET A C 1
ATOM 874 O O . MET A 1 106 ? -12.064 -4.839 10.346 1.00 93.50 106 MET A O 1
ATOM 878 N N . ARG A 1 107 ? -9.968 -4.341 9.698 1.00 90.69 107 ARG A N 1
ATOM 879 C CA . ARG A 1 107 ? -9.675 -3.465 10.848 1.00 90.69 107 ARG A CA 1
ATOM 880 C C . ARG A 1 107 ? -10.546 -2.209 10.839 1.00 90.69 107 ARG A C 1
ATOM 882 O O . ARG A 1 107 ? -11.117 -1.860 11.869 1.00 90.69 107 ARG A O 1
ATOM 889 N N . LEU A 1 108 ? -10.698 -1.559 9.688 1.00 90.50 108 LEU A N 1
ATOM 890 C CA . LEU A 1 108 ? -11.516 -0.350 9.546 1.00 90.50 108 LEU A CA 1
ATOM 891 C C . LEU A 1 108 ? -13.019 -0.624 9.734 1.00 90.50 108 LEU A C 1
ATOM 893 O O . LEU A 1 108 ? -13.731 0.197 10.316 1.00 90.50 108 LEU A O 1
ATOM 897 N N . ALA A 1 109 ? -13.501 -1.790 9.299 1.00 90.38 109 ALA A N 1
ATOM 898 C CA . ALA A 1 109 ? -14.876 -2.237 9.517 1.00 90.38 109 ALA A CA 1
ATOM 899 C C . ALA A 1 109 ? -15.163 -2.581 10.988 1.00 90.38 109 ALA A C 1
ATOM 901 O O . ALA A 1 109 ? -16.314 -2.519 11.423 1.00 90.38 109 ALA A O 1
ATOM 902 N N . ASN A 1 110 ? -14.124 -2.902 11.767 1.00 87.88 110 ASN A N 1
ATOM 903 C CA . ASN A 1 110 ? -14.227 -3.297 13.167 1.00 87.88 110 ASN A CA 1
ATOM 904 C C . ASN A 1 110 ? -13.392 -2.369 14.068 1.00 87.88 110 ASN A C 1
ATOM 906 O O . ASN A 1 110 ? -12.315 -2.766 14.511 1.00 87.88 110 ASN A O 1
ATOM 910 N N . PRO A 1 111 ? -13.898 -1.176 14.445 1.00 78.69 111 PRO A N 1
ATOM 911 C CA . PRO A 1 111 ? -13.136 -0.192 15.225 1.00 78.69 111 PRO A CA 1
ATOM 912 C C . PRO A 1 111 ? -12.536 -0.720 16.536 1.00 78.69 111 PRO A C 1
ATOM 914 O O . PRO A 1 111 ? -11.507 -0.231 16.985 1.00 78.69 111 PRO A O 1
ATOM 917 N N . LYS A 1 112 ? -13.134 -1.761 17.134 1.00 83.75 112 LYS A N 1
ATOM 918 C CA . LYS A 1 112 ? -12.583 -2.446 18.316 1.00 83.75 112 LYS A CA 1
ATOM 919 C C . LYS A 1 112 ? -11.188 -3.033 18.074 1.00 83.75 112 LYS A C 1
ATOM 921 O O . LYS A 1 112 ? -10.411 -3.106 19.016 1.00 83.75 112 LYS A O 1
ATOM 926 N N . LEU A 1 113 ? -10.879 -3.448 16.843 1.00 83.00 113 LEU A N 1
ATOM 927 C CA . LEU A 1 113 ? -9.559 -3.962 16.475 1.00 83.00 113 LEU A CA 1
ATOM 928 C C . LEU A 1 113 ? -8.507 -2.850 16.430 1.00 83.00 113 LEU A C 1
ATOM 930 O O . LEU A 1 113 ? -7.341 -3.125 16.679 1.00 83.00 113 LEU A O 1
ATOM 934 N N . LEU A 1 114 ? -8.895 -1.607 16.132 1.00 79.50 114 LEU A N 1
ATOM 935 C CA . LEU A 1 114 ? -7.978 -0.464 16.028 1.00 79.50 114 LEU A CA 1
ATOM 936 C C . LEU A 1 114 ? -7.603 0.143 17.388 1.00 79.50 114 LEU A C 1
ATOM 938 O O . LEU A 1 114 ? -6.628 0.881 17.470 1.00 79.50 114 LEU A O 1
ATOM 942 N N . GLY A 1 115 ? -8.350 -0.175 18.448 1.00 75.69 115 GLY A N 1
ATOM 943 C CA . GLY A 1 115 ? -8.153 0.416 19.770 1.00 75.69 115 GLY A CA 1
ATOM 944 C C . GLY A 1 115 ? -8.584 1.886 19.850 1.00 75.69 115 GLY A C 1
ATOM 945 O O . GLY A 1 115 ? -9.110 2.475 18.899 1.00 75.69 115 GLY A O 1
ATOM 946 N N . GLU A 1 116 ? -8.389 2.487 21.024 1.00 74.31 116 GLU A N 1
ATOM 947 C CA . GLU A 1 116 ? -8.651 3.911 21.228 1.00 74.31 116 GLU A CA 1
ATOM 948 C C . GLU A 1 116 ? -7.429 4.731 20.812 1.00 74.31 116 GLU A C 1
ATOM 950 O O . GLU A 1 116 ? -6.390 4.707 21.467 1.00 74.31 116 GLU A O 1
ATOM 955 N N . HIS A 1 117 ? -7.561 5.480 19.719 1.00 75.12 117 HIS A N 1
ATOM 956 C CA . HIS A 1 117 ? -6.530 6.391 19.245 1.00 75.12 117 HIS A CA 1
ATOM 957 C C . HIS A 1 117 ? -7.155 7.745 18.895 1.00 75.12 117 HIS A C 1
ATOM 959 O O . HIS A 1 117 ? -8.307 7.831 18.464 1.00 75.12 117 HIS A O 1
ATOM 965 N N . SER A 1 118 ? -6.402 8.834 19.051 1.00 72.94 118 SER A N 1
ATOM 966 C CA . SER A 1 118 ? -6.889 10.198 18.773 1.00 72.94 118 SER A CA 1
ATOM 967 C C . SER A 1 118 ? -7.345 10.389 17.317 1.00 72.94 118 SER A C 1
ATOM 969 O O . SER A 1 118 ? -8.264 11.159 17.039 1.00 72.94 118 SER A O 1
ATOM 971 N N . LEU A 1 119 ? -6.743 9.638 16.388 1.00 70.56 119 LEU A N 1
ATOM 972 C CA . LEU A 1 119 ? -7.106 9.617 14.965 1.00 70.56 119 LEU A CA 1
ATOM 973 C C . LEU A 1 119 ? -8.390 8.821 14.671 1.00 70.56 119 LEU A C 1
ATOM 975 O O . LEU A 1 119 ? -9.065 9.117 13.689 1.00 70.56 119 LEU A O 1
ATOM 979 N N . THR A 1 120 ? -8.760 7.851 15.514 1.00 64.06 120 THR A N 1
ATOM 980 C CA . THR A 1 120 ? -9.981 7.041 15.341 1.00 64.06 120 THR A CA 1
ATOM 981 C C . THR A 1 120 ? -11.190 7.645 16.061 1.00 64.06 120 THR A C 1
ATOM 983 O O . THR A 1 120 ? -12.324 7.450 15.630 1.00 64.06 120 THR A O 1
ATOM 986 N N . THR A 1 121 ? -10.971 8.446 17.110 1.00 57.91 121 THR A N 1
ATOM 987 C CA . THR A 1 121 ? -12.035 9.042 17.944 1.00 57.91 121 THR A CA 1
ATOM 988 C C . THR A 1 121 ? -12.662 10.320 17.380 1.00 57.91 121 THR A C 1
ATOM 990 O O . THR A 1 121 ? -13.745 10.695 17.820 1.00 57.91 121 THR A O 1
ATOM 993 N N . GLN A 1 122 ? -12.040 10.997 16.408 1.00 54.47 122 GLN A N 1
ATOM 994 C CA . GLN A 1 122 ? -12.529 12.303 15.928 1.00 54.47 122 GLN A CA 1
ATOM 995 C C . GLN A 1 122 ? -13.153 12.310 14.525 1.00 54.47 122 GLN A C 1
ATOM 997 O O . GLN A 1 122 ? -13.519 13.380 14.046 1.00 54.47 122 GLN A O 1
ATOM 1002 N N . GLY A 1 123 ? -13.275 11.169 13.834 1.00 51.41 123 GLY A N 1
ATOM 1003 C CA . GLY A 1 123 ? -13.815 11.144 12.462 1.00 51.41 123 GLY A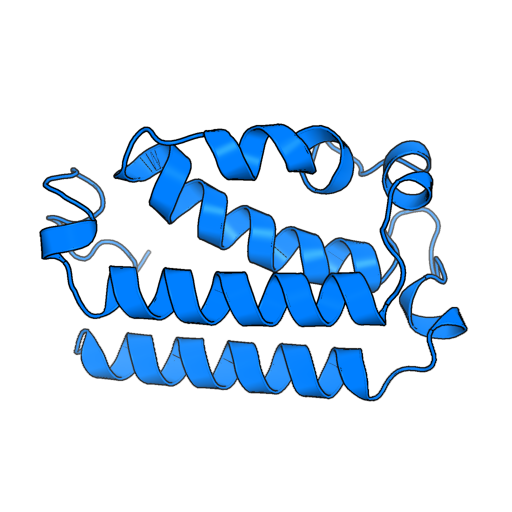 CA 1
ATOM 1004 C C . GLY A 1 123 ? -13.039 12.033 11.473 1.00 51.41 123 GLY A C 1
ATOM 1005 O O . GLY A 1 123 ? -13.565 12.424 10.432 1.00 51.41 123 GLY A O 1
ATOM 1006 N N . ARG A 1 124 ? -11.787 12.382 11.797 1.00 46.50 124 ARG A N 1
ATOM 1007 C CA . ARG A 1 124 ? -10.932 13.308 11.040 1.00 46.50 124 ARG A CA 1
ATOM 1008 C C . ARG A 1 124 ? -10.186 12.598 9.906 1.00 46.50 124 ARG A C 1
ATOM 1010 O O . ARG A 1 124 ? -8.969 12.694 9.804 1.00 46.50 124 ARG A O 1
ATOM 1017 N N . LEU A 1 125 ? -10.928 11.910 9.040 1.00 42.94 125 LEU A N 1
ATOM 1018 C CA . LEU A 1 125 ? -10.462 11.572 7.686 1.00 42.94 125 LEU A CA 1
ATOM 1019 C C . LEU A 1 125 ? -10.909 12.604 6.638 1.00 42.94 125 LEU A C 1
ATOM 1021 O O . LEU A 1 125 ? -10.649 12.439 5.451 1.00 42.94 125 LEU A O 1
ATOM 1025 N N . HIS A 1 126 ? -11.525 13.704 7.066 1.00 34.97 126 HIS A N 1
ATOM 1026 C CA . HIS A 1 126 ? -11.799 14.852 6.214 1.00 34.97 126 HIS A CA 1
ATOM 1027 C C . HIS A 1 126 ? -10.951 16.032 6.692 1.00 34.97 126 HIS A C 1
ATOM 1029 O O . HIS A 1 126 ? -11.104 16.485 7.829 1.00 34.97 126 HIS A O 1
ATOM 1035 N N . ARG A 1 127 ? -10.015 16.462 5.836 1.00 35.62 127 ARG A N 1
ATOM 1036 C CA . ARG A 1 127 ? -9.497 17.835 5.865 1.00 35.62 127 ARG A CA 1
ATOM 1037 C C . ARG A 1 127 ? -10.635 18.816 5.618 1.00 35.62 127 ARG A C 1
ATOM 1039 O O . ARG A 1 127 ? -11.516 18.471 4.799 1.00 35.62 127 ARG A O 1
#

Radius of gyration: 15.45 Å; chains: 1; bounding box: 39×30×40 Å

Foldseek 3Di:
DDLVVVLVVLVVVLVVLLVVLVPDDQCQQLDDPDPQDGRVLQVSLLVLLVLCCCQCCVQVVHCPVNVVLCLQRPCDPDDDPVNSVVRDGSVVSSVVSVVSSVVSSVCSVPVVNSPDDPVSPPPPPDD

Sequence (127 aa):
MNNHTLLAELSNIHQMLNQLFESLPEVDAYRCYHPSLAPLAWYYGHSMYLETYWLREVVQADPDMTERVRPIFSAAAPPTAVQWRLLPPKDHLLNWALELQDENLMRLANPKLLGEHSLTTQGRLHR

pLDDT: mean 87.93, std 13.36, range [34.97, 97.75]